Protein AF-X6D6C0-F1 (afdb_monomer_lite)

Foldseek 3Di:
DPDDFDDDDDDPPDDPVVVVVVCVVPPDPDPDPDDDDDDDDDDPLDDDPVLADALVLLVVLQVPDADPVCVVVSCVVRSHDPVRSQVSYDPVFKDWDDLCVVVVVLVVQQVVQPWDWDWDGDPPDIDIDTGGFHDWDDDPQWIWGDDPVDIDTDRSVVDPTDMDGDGHHNVGD

Radius of gyration: 20.85 Å; chains: 1; bounding box: 43×46×50 Å

pLDDT: mean 92.63, std 9.86, range [51.28, 98.38]

Secondary structure (DSSP, 8-state):
-----------TTS-HHHHHHHHHHH--S---S----PPPPP------GGGPPPHHHHHHHHHT-SSTTHHHHHHHHTT--HHHHHHHS-TTTEEEE-TTHHHHHHHHHHHTT--EEEEEE-SS-EEEEEE----EEEETTEEEEE-SS-EEEEEGGG---EEEE---BTTB-

Sequence (173 aa):
AGEAMHKVHLRPASNLHAYQDLTAELVSYDQEPIISVEAGRARDNAVSPDQAATADDLREHWSRLSDVHQFYHMLKTLKLSRCQAMRMADEDYAWLLDNDAVGALFQQAAEDEMPIMCFVGNRGCIQIHSGPIKSVKQIGPRINVLDETFHLHLRTHHIREVWAVRKPTRDGH

Structure (mmCIF, N/CA/C/O backbone):
data_AF-X6D6C0-F1
#
_entry.id   AF-X6D6C0-F1
#
loop_
_atom_site.group_PDB
_atom_site.id
_atom_site.type_symbol
_atom_site.label_atom_id
_atom_site.label_alt_id
_atom_site.label_comp_id
_atom_site.label_asym_id
_atom_site.label_entity_id
_atom_site.label_seq_id
_atom_site.pdbx_PDB_ins_code
_atom_site.Cartn_x
_atom_site.Cartn_y
_atom_site.Cartn_z
_atom_site.occupancy
_atom_site.B_iso_or_equiv
_atom_site.auth_seq_id
_atom_site.auth_comp_id
_atom_site.auth_asym_id
_atom_site.auth_atom_id
_atom_site.pdbx_PDB_model_num
ATOM 1 N N . ALA A 1 1 ? 0.392 20.473 6.644 1.00 87.25 1 ALA A N 1
ATOM 2 C CA . ALA A 1 1 ? -0.730 20.323 5.694 1.00 87.25 1 ALA A CA 1
ATOM 3 C C . ALA A 1 1 ? -2.018 19.730 6.289 1.00 87.25 1 ALA A C 1
ATOM 5 O O . ALA A 1 1 ? -3.030 19.788 5.612 1.00 87.25 1 ALA A O 1
ATOM 6 N N . GLY A 1 2 ? -2.040 19.146 7.498 1.00 90.19 2 GLY A N 1
ATOM 7 C CA . GLY A 1 2 ? -3.302 18.724 8.141 1.00 90.19 2 GLY A CA 1
ATOM 8 C C . GLY A 1 2 ? -3.975 17.448 7.605 1.00 90.19 2 GLY A C 1
ATOM 9 O O . GLY A 1 2 ? -4.940 16.988 8.204 1.00 90.19 2 GLY A O 1
ATOM 10 N N . GLU A 1 3 ? -3.486 16.829 6.522 1.00 92.69 3 GLU A N 1
ATOM 11 C CA . GLU A 1 3 ? -4.065 15.556 6.049 1.00 92.69 3 GLU A CA 1
ATOM 12 C C . GLU A 1 3 ? -3.742 14.413 7.023 1.00 92.69 3 GLU A C 1
ATOM 14 O O . GLU A 1 3 ? -2.633 14.351 7.569 1.00 92.69 3 GLU A O 1
ATOM 19 N N . ALA A 1 4 ? -4.697 13.495 7.185 1.00 94.44 4 ALA A N 1
ATOM 20 C CA . ALA A 1 4 ? -4.592 12.354 8.086 1.00 94.44 4 ALA A CA 1
ATOM 21 C C . ALA A 1 4 ? -3.383 11.457 7.767 1.00 94.44 4 ALA A C 1
ATOM 23 O O . ALA A 1 4 ? -3.134 11.116 6.611 1.00 94.44 4 ALA A O 1
ATOM 24 N N . MET A 1 5 ? -2.675 11.042 8.820 1.00 95.00 5 MET A N 1
ATOM 25 C CA . MET A 1 5 ? -1.480 10.194 8.731 1.00 95.00 5 MET A CA 1
ATOM 26 C C . MET A 1 5 ? -1.781 8.754 9.137 1.00 95.00 5 MET A C 1
ATOM 28 O O . MET A 1 5 ? -1.562 7.830 8.361 1.00 95.00 5 MET A O 1
ATOM 32 N N . HIS A 1 6 ? -2.316 8.570 10.338 1.00 97.94 6 HIS A N 1
ATOM 33 C CA . HIS A 1 6 ? -2.700 7.275 10.878 1.00 97.94 6 HIS A CA 1
ATOM 34 C C . HIS A 1 6 ? -3.811 7.477 11.910 1.00 97.94 6 HIS A C 1
ATOM 36 O O . HIS A 1 6 ? -3.903 8.546 12.517 1.00 97.94 6 HIS A O 1
ATOM 42 N N . LYS A 1 7 ? -4.675 6.476 12.076 1.00 97.69 7 LYS A N 1
ATOM 43 C CA . LYS A 1 7 ? -5.763 6.489 13.055 1.00 97.69 7 LYS A CA 1
ATOM 44 C C . LYS A 1 7 ? -5.836 5.125 13.722 1.00 97.69 7 LYS A C 1
ATOM 46 O O . LYS A 1 7 ? -5.870 4.110 13.031 1.00 97.69 7 LYS A O 1
ATOM 51 N N . VAL A 1 8 ? -5.913 5.129 15.047 1.00 97.31 8 VAL A N 1
ATOM 52 C CA . VAL A 1 8 ? -6.163 3.937 15.855 1.00 97.31 8 VAL A CA 1
ATOM 53 C C . VAL A 1 8 ? -7.562 4.067 16.442 1.00 97.31 8 VAL A C 1
ATOM 55 O O . VAL A 1 8 ? -7.906 5.102 17.008 1.00 97.31 8 VAL A O 1
ATOM 58 N N . HIS A 1 9 ? -8.375 3.029 16.276 1.00 97.00 9 HIS A N 1
ATOM 59 C CA . HIS A 1 9 ? -9.739 2.972 16.791 1.00 97.00 9 HIS A CA 1
ATOM 60 C C . HIS A 1 9 ? -9.851 1.824 17.790 1.00 97.00 9 HIS A C 1
ATOM 62 O O . HIS A 1 9 ? -9.390 0.716 17.506 1.00 97.00 9 HIS A O 1
ATOM 68 N N . LEU A 1 10 ? -10.489 2.076 18.935 1.00 97.44 10 LEU A N 1
ATOM 69 C CA . LEU A 1 10 ? -10.837 1.009 19.869 1.00 97.44 10 LEU A CA 1
ATOM 70 C C . LEU A 1 10 ? -11.844 0.047 19.224 1.00 97.44 10 LEU A C 1
ATOM 72 O O . LEU A 1 10 ? -12.692 0.442 18.421 1.00 97.44 10 LEU A O 1
ATOM 76 N N . ARG A 1 11 ? -11.748 -1.226 19.601 1.00 95.56 11 ARG A N 1
ATOM 77 C CA . ARG A 1 11 ? -12.673 -2.307 19.243 1.00 95.56 11 ARG A CA 1
ATOM 78 C C . ARG A 1 11 ? -13.291 -2.889 20.522 1.00 95.56 11 ARG A C 1
ATOM 80 O O . ARG A 1 11 ? -12.783 -2.609 21.605 1.00 95.56 11 ARG A O 1
ATOM 87 N N . PRO A 1 12 ? -14.334 -3.735 20.435 1.00 95.88 12 PRO A N 1
ATOM 88 C CA . PRO A 1 12 ? -14.951 -4.335 21.623 1.00 95.88 12 PRO A CA 1
ATOM 89 C C . PRO A 1 12 ? -13.975 -5.063 22.563 1.00 95.88 12 PRO A C 1
ATOM 91 O O . PRO A 1 12 ? -14.183 -5.064 23.768 1.00 95.88 12 PRO A O 1
ATOM 94 N N . ALA A 1 13 ? -12.894 -5.643 22.027 1.00 96.00 13 ALA A N 1
ATOM 95 C CA . ALA A 1 13 ? -11.858 -6.326 22.809 1.00 96.00 13 ALA A CA 1
ATOM 96 C C . ALA A 1 13 ? -10.750 -5.396 23.354 1.00 96.00 13 ALA A C 1
ATOM 98 O O . ALA A 1 13 ? -9.802 -5.868 23.979 1.00 96.00 13 ALA A O 1
ATOM 99 N N . SER A 1 14 ? -10.808 -4.089 23.088 1.00 97.69 14 SER A N 1
ATOM 100 C CA . SER A 1 14 ? -9.811 -3.135 23.581 1.00 97.69 14 SER A CA 1
ATOM 101 C C . SER A 1 14 ? -9.965 -2.871 25.082 1.00 97.69 14 SER A C 1
ATOM 103 O O . SER A 1 14 ? -11.069 -2.887 25.620 1.00 97.69 14 SER A O 1
ATOM 105 N N . ASN A 1 15 ? -8.859 -2.552 25.758 1.00 98.25 15 ASN A N 1
ATOM 106 C CA . ASN A 1 15 ? -8.885 -2.124 27.156 1.00 98.25 15 ASN A CA 1
ATOM 107 C C . ASN A 1 15 ? -9.236 -0.628 27.249 1.00 98.25 15 ASN A C 1
ATOM 109 O O . ASN A 1 15 ? -8.399 0.232 26.975 1.00 98.25 15 ASN A O 1
ATOM 113 N N . LEU A 1 16 ? -10.478 -0.328 27.635 1.00 98.00 16 LEU A N 1
ATOM 114 C CA . LEU A 1 16 ? -10.964 1.048 27.761 1.00 98.00 16 LEU A CA 1
ATOM 115 C C . LEU A 1 16 ? -10.258 1.827 28.880 1.00 98.00 16 LEU A C 1
ATOM 117 O O . LEU A 1 16 ? -9.979 3.008 28.699 1.00 98.00 16 LEU A O 1
ATOM 121 N N . HIS A 1 17 ? -9.947 1.178 30.002 1.00 98.19 17 HIS A N 1
ATOM 122 C CA . HIS A 1 17 ? -9.306 1.840 31.137 1.00 98.19 17 HIS A CA 1
ATOM 123 C C . HIS A 1 17 ? -7.894 2.315 30.774 1.00 98.19 17 HIS A C 1
ATOM 125 O O . HIS A 1 17 ? -7.585 3.490 30.931 1.00 98.19 17 HIS A O 1
ATOM 131 N N . ALA A 1 18 ? -7.098 1.454 30.131 1.00 98.19 18 ALA A N 1
ATOM 132 C CA . ALA A 1 18 ? -5.764 1.828 29.657 1.00 98.19 18 ALA A CA 1
ATOM 133 C C . ALA A 1 18 ? -5.793 2.984 28.639 1.00 98.19 18 ALA A C 1
ATOM 135 O O . ALA A 1 18 ? -4.899 3.825 28.622 1.00 98.19 18 ALA A O 1
ATOM 136 N N . TYR A 1 19 ? -6.823 3.051 27.787 1.00 98.00 19 TYR A N 1
ATOM 137 C CA . TYR A 1 19 ? -7.003 4.181 26.871 1.00 98.00 19 TYR A CA 1
ATOM 138 C C . TYR A 1 19 ? -7.332 5.488 27.609 1.00 98.00 19 TYR A C 1
ATOM 140 O O . TYR A 1 19 ? -6.836 6.551 27.228 1.00 98.00 19 TYR A O 1
ATOM 148 N N . GLN A 1 20 ? -8.162 5.423 28.652 1.00 98.25 20 GLN A N 1
ATOM 149 C CA . GLN A 1 20 ? -8.486 6.581 29.485 1.00 98.25 20 GLN A CA 1
ATOM 150 C C . GLN A 1 20 ? -7.243 7.098 30.215 1.00 98.25 20 GLN A C 1
ATOM 152 O O . GLN A 1 20 ? -6.992 8.301 30.170 1.00 98.25 20 GLN A O 1
ATOM 157 N N . ASP A 1 21 ? -6.436 6.200 30.785 1.00 98.38 21 ASP A N 1
ATOM 158 C CA . ASP A 1 21 ? -5.179 6.551 31.453 1.00 98.38 21 ASP A CA 1
ATOM 159 C C . ASP A 1 21 ? -4.196 7.212 30.476 1.00 98.38 21 ASP A C 1
ATOM 161 O O . ASP A 1 21 ? -3.693 8.302 30.744 1.00 98.38 21 ASP A O 1
ATOM 165 N N . LEU A 1 22 ? -4.010 6.620 29.288 1.00 98.00 22 LEU A N 1
ATOM 166 C CA . LEU A 1 22 ? -3.170 7.183 28.225 1.00 98.00 22 LEU A CA 1
ATOM 167 C C . LEU A 1 22 ? -3.632 8.587 27.809 1.00 98.00 22 LEU A C 1
ATOM 169 O O . LEU A 1 22 ? -2.817 9.476 27.569 1.00 98.00 22 LEU A O 1
ATOM 173 N N . THR A 1 23 ? -4.946 8.787 27.701 1.00 97.38 23 THR A N 1
ATOM 174 C CA . THR A 1 23 ? -5.518 10.085 27.325 1.00 97.38 23 THR A CA 1
ATOM 175 C C . THR A 1 23 ? -5.277 11.124 28.416 1.00 97.38 23 THR A C 1
ATOM 177 O O . THR A 1 23 ? -4.903 12.249 28.101 1.00 97.38 23 THR A O 1
ATOM 180 N N . ALA A 1 24 ? -5.459 10.755 29.687 1.00 97.31 24 ALA A N 1
ATOM 181 C CA . ALA A 1 24 ? -5.208 11.639 30.821 1.00 97.31 24 ALA A CA 1
ATOM 182 C C . ALA A 1 24 ? -3.724 12.025 30.947 1.00 97.31 24 ALA A C 1
ATOM 184 O O . ALA A 1 24 ? -3.424 13.149 31.337 1.00 97.31 24 ALA A O 1
ATOM 185 N N . GLU A 1 25 ? -2.807 11.123 30.589 1.00 98.00 25 GLU A N 1
ATOM 186 C CA . GLU A 1 25 ? -1.363 11.381 30.595 1.00 98.00 25 GLU A CA 1
ATOM 187 C C . GLU A 1 25 ? -0.917 12.297 29.442 1.00 98.00 25 GLU A C 1
ATOM 189 O O . GLU A 1 25 ? -0.089 13.184 29.641 1.00 98.00 25 GLU A O 1
ATOM 194 N N . LEU A 1 26 ? -1.455 12.093 28.235 1.00 97.81 26 LEU A N 1
ATOM 195 C CA . LEU A 1 26 ? -0.979 12.761 27.015 1.00 97.81 26 LEU A CA 1
ATOM 196 C C . LEU A 1 26 ? -1.778 14.008 26.613 1.00 97.81 26 LEU A C 1
ATOM 198 O O . LEU A 1 26 ? -1.456 14.638 25.601 1.00 97.81 26 LEU A O 1
ATOM 202 N N . VAL A 1 27 ? -2.830 14.364 27.353 1.00 96.81 27 VAL A N 1
ATOM 203 C CA . VAL A 1 27 ? -3.635 15.552 27.049 1.00 96.81 27 VAL A CA 1
ATOM 204 C C . VAL A 1 27 ? -2.788 16.827 27.148 1.00 96.81 27 VAL A C 1
ATOM 206 O O . VAL A 1 27 ? -2.089 17.074 28.128 1.00 96.81 27 VAL A O 1
ATOM 209 N N . SER A 1 28 ? -2.851 17.658 26.109 1.00 95.69 28 SER A N 1
ATOM 210 C CA . SER A 1 28 ? -2.201 18.971 26.086 1.00 95.69 28 SER A CA 1
ATOM 211 C C . SER A 1 28 ? -2.984 19.985 26.925 1.00 95.69 28 SER A C 1
ATOM 213 O O . SER A 1 28 ? -4.212 19.978 26.910 1.00 95.69 28 SER A O 1
ATOM 215 N N . TYR A 1 29 ? -2.300 20.914 27.598 1.00 95.12 29 TYR A N 1
ATOM 216 C CA . TYR A 1 29 ? -2.966 22.065 28.229 1.00 95.12 29 TYR A CA 1
ATOM 217 C C . TYR A 1 29 ? -3.625 22.994 27.202 1.00 95.12 29 TYR A C 1
ATOM 219 O O . TYR A 1 29 ? -4.658 23.596 27.484 1.00 95.12 29 TYR A O 1
ATOM 227 N N . ASP A 1 30 ? -3.028 23.099 26.015 1.00 94.44 30 ASP A N 1
ATOM 228 C CA . ASP A 1 30 ? -3.625 23.775 24.869 1.00 94.44 30 ASP A CA 1
ATOM 229 C C . ASP A 1 30 ? -4.631 22.829 24.199 1.00 94.44 30 ASP A C 1
ATOM 231 O O . ASP A 1 30 ? -4.251 21.761 23.706 1.00 94.44 30 ASP A O 1
ATOM 235 N N . GLN A 1 31 ? -5.906 23.217 24.244 1.00 95.25 31 GLN A N 1
ATOM 236 C CA . GLN A 1 31 ? -7.058 22.498 23.695 1.00 95.25 31 GLN A CA 1
ATOM 237 C C . GLN A 1 31 ? -7.763 23.318 22.597 1.00 95.25 31 GLN A C 1
ATOM 239 O O . GLN A 1 31 ? -8.956 23.125 22.351 1.00 95.25 31 GLN A O 1
ATOM 244 N N . GLU A 1 32 ? -7.056 24.253 21.950 1.00 95.69 32 GLU A N 1
ATOM 245 C CA . GLU A 1 32 ? -7.605 25.031 20.839 1.00 95.69 32 GLU A CA 1
ATOM 246 C C . GLU A 1 32 ? -8.129 24.103 19.720 1.00 95.69 32 GLU A C 1
ATOM 248 O O . GLU A 1 32 ? -7.430 23.191 19.267 1.00 95.69 32 GLU A O 1
ATOM 253 N N . PRO A 1 33 ? -9.360 24.321 19.219 1.00 93.19 33 PRO A N 1
ATOM 254 C CA . PRO A 1 33 ? -9.958 23.465 18.195 1.00 93.19 33 PRO A CA 1
ATOM 255 C C . PRO A 1 33 ? -9.381 23.719 16.793 1.00 93.19 33 PRO A C 1
ATOM 257 O O . PRO A 1 33 ? -9.767 23.051 15.830 1.00 93.19 33 PRO A O 1
ATOM 260 N N . ILE A 1 34 ? -8.488 24.704 16.657 1.00 93.19 34 ILE A N 1
ATOM 261 C CA . ILE A 1 34 ? -7.889 25.128 15.395 1.00 93.19 34 ILE A CA 1
ATOM 262 C C . ILE A 1 34 ? -6.411 24.761 15.403 1.00 93.19 34 ILE A C 1
ATOM 264 O O . ILE A 1 34 ? -5.655 25.160 16.282 1.00 93.19 34 ILE A O 1
ATOM 268 N N . ILE A 1 35 ? -5.984 24.063 14.354 1.00 90.50 35 ILE A N 1
ATOM 269 C CA . ILE A 1 35 ? -4.571 23.787 14.111 1.00 90.50 35 ILE A CA 1
ATOM 270 C C . ILE A 1 35 ? -4.025 24.727 13.037 1.00 90.50 35 ILE A C 1
ATOM 272 O O . ILE A 1 35 ? -4.616 24.884 11.966 1.00 90.50 35 ILE A O 1
ATOM 276 N N . SER A 1 36 ? -2.863 25.322 13.301 1.00 91.69 36 SER A N 1
ATOM 277 C CA . SER A 1 36 ? -2.101 26.015 12.263 1.00 91.69 36 SER A CA 1
ATOM 278 C C . SER A 1 36 ? -1.415 24.983 11.371 1.00 91.69 36 SER A C 1
ATOM 280 O O . SER A 1 36 ? -0.758 24.058 11.856 1.00 91.69 36 SER A O 1
ATOM 282 N N . VAL A 1 37 ? -1.585 25.106 10.056 1.00 91.56 37 VAL A N 1
ATOM 283 C CA . VAL A 1 37 ? -0.980 24.189 9.089 1.00 91.56 37 VAL A CA 1
ATOM 284 C C . VAL A 1 37 ? -0.247 24.956 8.008 1.00 91.56 37 VAL A C 1
ATOM 286 O O . VAL A 1 37 ? -0.793 25.847 7.367 1.00 91.56 37 VAL A O 1
ATOM 289 N N . GLU A 1 38 ? 0.982 24.535 7.738 1.00 89.38 38 GLU A N 1
ATOM 290 C CA . GLU A 1 38 ? 1.706 24.988 6.557 1.00 89.38 38 GLU A CA 1
ATOM 291 C C . GLU A 1 38 ? 1.332 24.139 5.341 1.00 89.38 38 GLU A C 1
ATOM 293 O O . GLU A 1 38 ? 1.089 22.920 5.446 1.00 89.38 38 GLU A O 1
ATOM 298 N N . ALA A 1 39 ? 1.301 24.788 4.176 1.00 83.81 39 ALA A N 1
ATOM 299 C CA . ALA A 1 39 ? 1.163 24.106 2.901 1.00 83.81 39 ALA A CA 1
ATOM 300 C C . ALA A 1 39 ? 2.297 23.084 2.748 1.00 83.81 39 ALA A C 1
ATOM 302 O O . ALA A 1 39 ? 3.465 23.370 3.015 1.00 83.81 39 ALA A O 1
ATOM 303 N N . GLY A 1 40 ? 1.948 21.863 2.341 1.00 74.62 40 GLY A N 1
ATOM 304 C CA . GLY A 1 40 ? 2.961 20.859 2.040 1.00 74.62 40 GLY A CA 1
ATOM 305 C C . GLY A 1 40 ? 3.825 21.341 0.878 1.00 74.62 40 GLY A C 1
ATOM 306 O O . GLY A 1 40 ? 3.294 21.851 -0.108 1.00 74.62 40 GLY A O 1
ATOM 307 N N . ARG A 1 41 ? 5.148 21.168 0.971 1.00 70.19 41 ARG A N 1
ATOM 308 C CA . ARG A 1 41 ? 6.025 21.400 -0.183 1.00 70.19 41 ARG A CA 1
ATOM 309 C C . ARG A 1 41 ? 5.579 20.495 -1.330 1.00 70.19 41 ARG A C 1
ATOM 311 O O . ARG A 1 41 ? 5.386 19.292 -1.127 1.00 70.19 41 ARG A O 1
ATOM 318 N N . ALA A 1 42 ? 5.429 21.070 -2.523 1.00 63.56 42 ALA A N 1
ATOM 319 C CA . ALA A 1 42 ? 5.260 20.284 -3.736 1.00 63.56 42 ALA A CA 1
ATOM 320 C C . ALA A 1 42 ? 6.441 19.309 -3.851 1.00 63.56 42 ALA A C 1
ATOM 322 O O . ALA A 1 42 ? 7.583 19.673 -3.563 1.00 63.56 42 ALA A O 1
ATOM 323 N N . ARG A 1 43 ? 6.167 18.053 -4.220 1.00 62.09 43 ARG A N 1
ATOM 324 C CA . ARG A 1 43 ? 7.247 17.113 -4.525 1.00 62.09 43 ARG A CA 1
ATOM 325 C C . ARG A 1 43 ? 7.923 17.610 -5.792 1.00 62.09 43 ARG A C 1
ATOM 327 O O . ARG A 1 43 ? 7.315 17.580 -6.859 1.00 62.09 43 ARG A O 1
ATOM 334 N N . ASP A 1 44 ? 9.144 18.099 -5.635 1.00 52.44 44 ASP A N 1
ATOM 335 C CA . ASP A 1 44 ? 9.963 18.576 -6.736 1.00 52.44 44 ASP A CA 1
ATOM 336 C C . ASP A 1 44 ? 10.408 17.355 -7.551 1.00 52.44 44 ASP A C 1
ATOM 338 O O . ASP A 1 44 ? 11.362 16.659 -7.214 1.00 52.44 44 ASP A O 1
ATOM 342 N N . ASN A 1 45 ? 9.608 17.007 -8.559 1.00 55.25 45 ASN A N 1
ATOM 343 C CA . ASN A 1 45 ? 9.877 15.895 -9.474 1.00 55.25 45 ASN A CA 1
ATOM 344 C C . ASN A 1 45 ? 10.629 16.372 -10.731 1.00 55.25 45 ASN A C 1
ATOM 346 O O . ASN A 1 45 ? 10.785 15.601 -11.678 1.00 55.25 45 ASN A O 1
ATOM 350 N N . ALA A 1 46 ? 11.042 17.643 -10.779 1.00 51.28 46 ALA A N 1
ATOM 351 C CA . ALA A 1 46 ? 11.767 18.203 -11.907 1.00 51.28 46 ALA A CA 1
ATOM 352 C C . ALA A 1 46 ? 13.237 17.762 -11.845 1.00 51.28 46 ALA A C 1
ATOM 354 O O . ALA A 1 46 ? 14.057 18.336 -11.131 1.00 51.28 46 ALA A O 1
ATOM 355 N N . VAL A 1 47 ? 13.571 16.716 -12.597 1.00 56.00 47 VAL A N 1
ATOM 356 C CA . VAL A 1 47 ? 14.966 16.380 -12.895 1.00 56.00 47 VAL A CA 1
ATOM 357 C C . VAL A 1 47 ? 15.446 17.352 -13.968 1.00 56.00 47 VAL A C 1
ATOM 359 O O . VAL A 1 47 ? 14.804 17.482 -15.010 1.00 56.00 47 VAL A O 1
ATOM 362 N N . SER A 1 48 ? 16.556 18.049 -13.715 1.00 53.28 48 SER A N 1
ATOM 363 C CA . SER A 1 48 ? 17.225 18.844 -14.749 1.00 53.28 48 SER A CA 1
ATOM 364 C C . SER A 1 48 ? 17.658 17.919 -15.901 1.00 53.28 48 SER A C 1
ATOM 366 O O . SER A 1 48 ? 18.296 16.902 -15.610 1.00 53.28 48 SER A O 1
ATOM 368 N N . PRO A 1 49 ? 17.354 18.238 -17.175 1.00 55.84 49 PRO A N 1
ATOM 369 C CA . PRO A 1 49 ? 17.691 17.391 -18.326 1.00 55.84 49 PRO A CA 1
ATOM 370 C C . PRO A 1 49 ? 19.174 17.001 -18.398 1.00 55.84 49 PRO A C 1
ATOM 372 O O . PRO A 1 49 ? 19.494 15.876 -18.766 1.00 55.84 49 PRO A O 1
ATOM 375 N N . ASP A 1 50 ? 20.066 17.889 -17.953 1.00 57.81 50 ASP A N 1
ATOM 376 C CA . ASP A 1 50 ? 21.522 17.707 -18.024 1.00 57.81 50 ASP A CA 1
ATOM 377 C C . ASP A 1 50 ? 22.094 16.735 -16.966 1.00 57.81 50 ASP A C 1
ATOM 379 O O . ASP A 1 50 ? 23.304 16.537 -16.890 1.00 57.81 50 ASP A O 1
ATOM 383 N N . GLN A 1 51 ? 21.250 16.133 -16.114 1.00 63.75 51 GLN A N 1
ATOM 384 C CA . GLN A 1 51 ? 21.648 15.159 -15.080 1.00 63.75 51 GLN A CA 1
ATOM 385 C C . GLN A 1 51 ? 20.741 13.918 -15.043 1.00 63.75 51 GLN A C 1
ATOM 387 O O . GLN A 1 51 ? 20.619 13.270 -14.000 1.00 63.75 51 GLN A O 1
ATOM 392 N N . ALA A 1 52 ? 20.061 13.608 -16.147 1.00 77.00 52 ALA A N 1
ATOM 393 C CA . ALA A 1 52 ? 19.193 12.441 -16.219 1.00 77.00 52 ALA A CA 1
ATOM 394 C C . ALA A 1 52 ? 20.022 11.146 -16.254 1.00 77.00 52 ALA A C 1
ATOM 396 O O . ALA A 1 52 ? 20.878 10.977 -17.120 1.00 77.00 52 ALA A O 1
ATOM 397 N N . ALA A 1 53 ? 19.752 10.230 -15.321 1.00 88.12 53 ALA A N 1
ATOM 398 C CA . ALA A 1 53 ? 20.289 8.874 -15.379 1.00 88.12 53 ALA A CA 1
ATOM 399 C C . ALA A 1 53 ? 19.833 8.166 -16.665 1.00 88.12 53 ALA A C 1
ATOM 401 O O . ALA A 1 53 ? 18.696 8.346 -17.111 1.00 88.12 53 ALA A O 1
ATOM 402 N N . THR A 1 54 ? 20.705 7.345 -17.244 1.00 92.94 54 THR A N 1
ATOM 403 C CA . THR A 1 54 ? 20.384 6.527 -18.417 1.00 92.94 54 THR A CA 1
ATOM 404 C C . THR A 1 54 ? 19.685 5.223 -18.019 1.00 92.94 54 THR A C 1
ATOM 406 O O . THR A 1 54 ? 19.649 4.840 -16.846 1.00 92.94 54 THR A O 1
ATOM 409 N N . ALA A 1 55 ? 19.111 4.521 -19.000 1.00 93.12 55 ALA A N 1
ATOM 410 C CA . ALA A 1 55 ? 18.577 3.176 -18.778 1.00 93.12 55 ALA A CA 1
ATOM 411 C C . ALA A 1 55 ? 19.681 2.185 -18.359 1.00 93.12 55 ALA A C 1
ATOM 413 O O . ALA A 1 55 ? 19.438 1.329 -17.511 1.00 93.12 55 ALA A O 1
ATOM 414 N N . ASP A 1 56 ? 20.902 2.348 -18.878 1.00 94.50 56 ASP A N 1
ATOM 415 C CA . ASP A 1 56 ? 22.048 1.513 -18.507 1.00 94.50 56 ASP A CA 1
ATOM 416 C C . ASP A 1 56 ? 22.495 1.770 -17.062 1.00 94.50 56 ASP A C 1
ATOM 418 O O . ASP A 1 56 ? 22.687 0.811 -16.312 1.00 94.50 56 ASP A O 1
ATOM 422 N N . ASP A 1 57 ? 22.544 3.038 -16.625 1.00 94.75 57 ASP A N 1
ATOM 423 C CA . ASP A 1 57 ? 22.816 3.383 -15.220 1.00 94.75 57 ASP A CA 1
ATOM 424 C C . ASP A 1 57 ? 21.783 2.734 -14.290 1.00 94.75 57 ASP A C 1
ATOM 426 O O . ASP A 1 57 ? 22.124 2.175 -13.243 1.00 94.75 57 ASP A O 1
ATOM 430 N N . LEU A 1 58 ? 20.502 2.802 -14.674 1.00 95.75 58 LEU A N 1
ATOM 431 C CA . LEU A 1 58 ? 19.414 2.191 -13.923 1.00 95.75 58 LEU A CA 1
ATOM 432 C C . LEU A 1 58 ? 19.575 0.673 -13.846 1.00 95.75 58 LEU A C 1
ATOM 434 O O . LEU A 1 58 ? 19.495 0.120 -12.749 1.00 95.75 58 LEU A O 1
ATOM 438 N N . ARG A 1 59 ? 19.821 0.009 -14.980 1.00 95.38 59 ARG A N 1
ATOM 439 C CA . ARG A 1 59 ? 20.008 -1.443 -15.051 1.00 95.38 59 ARG A CA 1
ATOM 440 C C . ARG A 1 59 ? 21.173 -1.893 -14.175 1.00 95.38 59 ARG A C 1
ATOM 442 O O . ARG A 1 59 ? 21.004 -2.821 -13.386 1.00 95.38 59 ARG A O 1
ATOM 449 N N . GLU A 1 60 ? 22.318 -1.216 -14.267 1.00 95.50 60 GLU A N 1
ATOM 450 C CA . GLU A 1 60 ? 23.518 -1.533 -13.485 1.00 95.50 60 GLU A CA 1
ATOM 451 C C . GLU A 1 60 ? 23.257 -1.445 -11.974 1.00 95.50 60 GLU A C 1
ATOM 453 O O . GLU A 1 60 ? 23.681 -2.315 -11.209 1.00 95.50 60 GLU A O 1
ATOM 458 N N . HIS A 1 61 ? 22.552 -0.407 -11.519 1.00 95.75 61 HIS A N 1
ATOM 459 C CA . HIS A 1 61 ? 22.242 -0.267 -10.098 1.00 95.75 61 HIS A CA 1
ATOM 460 C C . HIS A 1 61 ? 21.160 -1.252 -9.640 1.00 95.75 61 HIS A C 1
ATOM 462 O O . HIS A 1 61 ? 21.262 -1.803 -8.542 1.00 95.75 61 HIS A O 1
ATOM 468 N N . TRP A 1 62 ? 20.139 -1.498 -10.466 1.00 96.56 62 TRP A N 1
ATO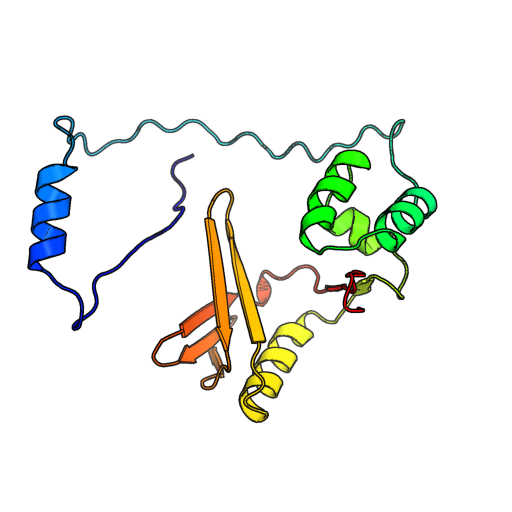M 469 C CA . TRP A 1 62 ? 19.030 -2.392 -10.130 1.00 96.56 62 TRP A CA 1
ATOM 470 C C . TRP A 1 62 ? 19.492 -3.847 -10.038 1.00 96.56 62 TRP A C 1
ATOM 472 O O . TRP A 1 62 ? 19.085 -4.563 -9.122 1.00 96.56 62 TRP A O 1
ATOM 482 N N . SER A 1 63 ? 20.395 -4.283 -10.922 1.00 95.19 63 SER A N 1
ATOM 483 C CA . SER A 1 63 ? 20.936 -5.647 -10.916 1.00 95.19 63 SER A CA 1
ATOM 484 C C . SER A 1 63 ? 21.774 -5.961 -9.673 1.00 95.19 63 SER A C 1
ATOM 486 O O . SER A 1 63 ? 21.962 -7.127 -9.339 1.00 95.19 63 SER A O 1
ATOM 488 N N . ARG A 1 64 ? 22.282 -4.929 -8.986 1.00 95.44 64 ARG A N 1
ATOM 489 C CA . ARG A 1 64 ? 23.100 -5.043 -7.769 1.00 95.44 64 ARG A CA 1
ATOM 490 C C . ARG A 1 64 ? 22.290 -4.981 -6.477 1.00 95.44 64 ARG A C 1
ATOM 492 O O . ARG A 1 64 ? 22.886 -5.065 -5.401 1.00 95.44 64 ARG A O 1
ATOM 499 N N . LEU A 1 65 ? 20.967 -4.813 -6.551 1.00 96.38 65 LEU A N 1
ATOM 500 C CA . LEU A 1 65 ? 20.140 -4.834 -5.350 1.00 96.38 65 LEU A CA 1
ATOM 501 C C . LEU A 1 65 ? 20.266 -6.202 -4.677 1.00 96.38 65 LEU A C 1
ATOM 503 O O . LEU A 1 65 ? 20.182 -7.245 -5.315 1.00 96.38 65 LEU A O 1
ATOM 507 N N . SER A 1 66 ? 20.477 -6.183 -3.369 1.00 95.94 66 SER A N 1
ATOM 508 C CA . SER A 1 66 ? 20.483 -7.380 -2.528 1.00 95.94 66 SER A CA 1
ATOM 509 C C . SER A 1 66 ? 19.364 -7.352 -1.487 1.00 95.94 66 SER A C 1
ATOM 511 O O . SER A 1 66 ? 19.193 -8.310 -0.740 1.00 95.94 66 SER A O 1
ATOM 513 N N . ASP A 1 67 ? 18.643 -6.236 -1.393 1.00 95.38 67 ASP A N 1
ATOM 514 C CA . ASP A 1 67 ? 17.556 -6.001 -0.450 1.00 95.38 67 ASP A CA 1
ATOM 515 C C . ASP A 1 67 ? 16.552 -5.012 -1.068 1.00 95.38 67 ASP A C 1
ATOM 517 O O . ASP A 1 67 ? 16.934 -3.986 -1.641 1.00 95.38 67 ASP A O 1
ATOM 521 N N . VAL A 1 68 ? 15.252 -5.287 -0.937 1.00 93.06 68 VAL A N 1
ATOM 522 C CA . VAL A 1 68 ? 14.181 -4.460 -1.522 1.00 93.06 68 VAL A CA 1
ATOM 523 C C . VAL A 1 68 ? 14.162 -3.010 -1.015 1.00 93.06 68 VAL A C 1
ATOM 525 O O . VAL A 1 68 ? 13.688 -2.121 -1.730 1.00 93.06 68 VAL A O 1
ATOM 528 N N . HIS A 1 69 ? 14.693 -2.741 0.180 1.00 94.19 69 HIS A N 1
ATOM 529 C CA . HIS A 1 69 ? 14.791 -1.410 0.782 1.00 94.19 69 HIS A CA 1
ATOM 530 C C . HIS A 1 69 ? 15.872 -0.546 0.114 1.00 94.19 69 HIS A C 1
ATOM 532 O O . HIS A 1 69 ? 15.762 0.683 0.110 1.00 94.19 69 HIS A O 1
ATOM 538 N N . GLN A 1 70 ? 16.868 -1.158 -0.540 1.00 96.12 70 GLN A N 1
ATOM 539 C CA . GLN A 1 70 ? 17.889 -0.434 -1.311 1.00 96.12 70 GLN A CA 1
ATOM 540 C C . GLN A 1 70 ? 17.294 0.269 -2.538 1.00 96.12 70 GLN A C 1
ATOM 542 O O . GLN A 1 70 ? 17.830 1.281 -2.991 1.00 96.12 70 GLN A O 1
ATOM 547 N N . PHE A 1 71 ? 16.143 -0.199 -3.034 1.00 95.75 71 PHE A N 1
ATOM 548 C CA . PHE A 1 71 ? 15.476 0.373 -4.201 1.00 95.75 71 PHE A CA 1
ATOM 549 C C . PHE A 1 71 ? 15.190 1.874 -4.044 1.00 95.75 71 PHE A C 1
ATOM 551 O O . PHE A 1 71 ? 15.380 2.648 -4.977 1.00 95.75 71 PHE A O 1
ATOM 558 N N . TYR A 1 72 ? 14.774 2.320 -2.854 1.00 92.94 72 TYR A N 1
ATOM 559 C CA . TYR A 1 72 ? 14.528 3.744 -2.607 1.00 92.94 72 TYR A CA 1
ATOM 560 C C . TYR A 1 72 ? 15.812 4.580 -2.693 1.00 92.94 72 TYR A C 1
ATOM 562 O O . TYR A 1 72 ? 15.808 5.672 -3.263 1.00 92.94 72 TYR A O 1
ATOM 570 N N . HIS A 1 73 ? 16.917 4.058 -2.158 1.00 93.62 73 HIS A N 1
ATOM 571 C CA . HIS A 1 73 ? 18.213 4.726 -2.218 1.00 93.62 73 HIS A CA 1
ATOM 572 C C . HIS A 1 73 ? 18.731 4.816 -3.653 1.00 93.62 73 HIS A C 1
ATOM 574 O O . HIS A 1 73 ? 19.169 5.888 -4.056 1.00 93.62 73 HIS A O 1
ATOM 580 N N . MET A 1 74 ? 18.591 3.745 -4.439 1.00 95.44 74 MET A N 1
ATOM 581 C CA . MET A 1 74 ? 18.925 3.743 -5.865 1.00 95.44 74 MET A CA 1
ATOM 582 C C . MET A 1 74 ? 18.181 4.846 -6.628 1.00 95.44 74 MET A C 1
ATOM 584 O O . MET A 1 74 ? 18.810 5.635 -7.330 1.00 95.44 74 MET A O 1
ATOM 588 N N . LEU A 1 75 ? 16.858 4.953 -6.449 1.00 93.75 75 LEU A N 1
ATOM 589 C CA . LEU A 1 75 ? 16.058 6.006 -7.086 1.00 93.75 75 LEU A CA 1
ATOM 590 C C . LEU A 1 75 ? 16.557 7.408 -6.720 1.00 93.75 75 LEU A C 1
ATOM 592 O O . LEU A 1 75 ? 16.642 8.279 -7.581 1.00 93.75 75 LEU A O 1
ATOM 596 N N . LYS A 1 76 ? 16.929 7.623 -5.452 1.00 91.38 76 LYS A N 1
ATOM 597 C CA . LYS A 1 76 ? 17.480 8.901 -4.985 1.00 91.38 76 LYS A CA 1
ATOM 598 C C . LYS A 1 76 ? 18.837 9.207 -5.626 1.00 91.38 76 LYS A C 1
ATOM 600 O O . LYS A 1 76 ? 19.060 10.349 -6.021 1.00 91.38 76 LYS A O 1
ATOM 605 N N . THR A 1 77 ? 19.716 8.211 -5.738 1.00 91.94 77 THR A N 1
ATOM 606 C CA . THR A 1 77 ? 21.035 8.342 -6.377 1.00 91.94 77 THR A CA 1
ATOM 607 C C . THR A 1 77 ? 20.902 8.723 -7.848 1.00 91.94 77 THR A C 1
ATOM 609 O O . THR A 1 77 ? 21.539 9.672 -8.292 1.00 91.94 77 THR A O 1
ATOM 612 N N . LEU A 1 78 ? 20.014 8.042 -8.573 1.00 92.06 78 LEU A N 1
ATOM 613 C CA . LEU A 1 78 ? 19.759 8.284 -9.996 1.00 92.06 78 LEU A CA 1
ATOM 614 C C . LEU A 1 78 ? 18.828 9.479 -10.251 1.00 92.06 78 LEU A C 1
ATOM 616 O O . LEU A 1 78 ? 18.553 9.815 -11.399 1.00 92.06 78 LEU A O 1
ATOM 620 N N . LYS A 1 79 ? 18.325 10.115 -9.185 1.00 91.38 79 LYS A N 1
ATOM 621 C CA . LYS A 1 79 ? 17.336 11.202 -9.234 1.00 91.38 79 LYS A CA 1
ATOM 622 C C . LYS A 1 79 ? 16.085 10.831 -10.040 1.00 91.38 79 LYS A C 1
ATOM 624 O O . LYS A 1 79 ? 15.474 11.688 -10.662 1.00 91.38 79 LYS A O 1
ATOM 629 N N . LEU A 1 80 ? 15.677 9.564 -10.011 1.00 90.69 80 LEU A N 1
ATOM 630 C CA . LEU A 1 80 ? 14.506 9.072 -10.732 1.00 90.69 80 LEU A CA 1
ATOM 631 C C . LEU A 1 80 ? 13.296 8.976 -9.804 1.00 90.69 80 LEU A C 1
ATOM 633 O O . LEU A 1 80 ? 13.378 8.473 -8.681 1.00 90.69 80 LEU A O 1
ATOM 637 N N . SER A 1 81 ? 12.124 9.384 -10.293 1.00 90.88 81 SER A N 1
ATOM 638 C CA . SER A 1 81 ? 10.873 8.960 -9.664 1.00 90.88 81 SER A CA 1
ATOM 639 C C . SER A 1 81 ? 10.644 7.461 -9.880 1.00 90.88 81 SER A C 1
ATOM 641 O O . SER A 1 81 ? 11.161 6.857 -10.821 1.00 90.88 81 SER A O 1
ATOM 643 N N . ARG A 1 82 ? 9.802 6.852 -9.036 1.00 93.19 82 ARG A N 1
ATOM 644 C CA . ARG A 1 82 ? 9.465 5.428 -9.162 1.00 93.19 82 ARG A CA 1
ATOM 645 C C . ARG A 1 82 ? 8.883 5.097 -10.539 1.00 93.19 82 ARG A C 1
ATOM 647 O O . ARG A 1 82 ? 9.364 4.164 -11.160 1.00 93.19 82 ARG A O 1
ATOM 654 N N . CYS A 1 83 ? 7.900 5.861 -11.025 1.00 92.31 83 CYS A N 1
ATOM 655 C CA . CYS A 1 83 ? 7.291 5.616 -12.339 1.00 92.31 83 CYS A CA 1
ATOM 656 C C . CYS A 1 83 ? 8.275 5.826 -13.497 1.00 92.31 83 CYS A C 1
ATOM 658 O O . CYS A 1 83 ? 8.220 5.075 -14.462 1.00 92.31 83 CYS A O 1
ATOM 660 N N . GLN A 1 84 ? 9.181 6.809 -13.414 1.00 92.81 84 GLN A N 1
ATOM 661 C CA . GLN A 1 84 ? 10.234 6.966 -14.428 1.00 92.81 84 GLN A CA 1
ATOM 662 C C . GLN A 1 84 ? 11.134 5.733 -14.474 1.00 92.81 84 GLN A C 1
ATOM 664 O O . GLN A 1 84 ? 11.324 5.179 -15.548 1.00 92.81 84 GLN A O 1
ATOM 669 N N . ALA A 1 85 ? 11.601 5.255 -13.317 1.00 94.62 85 ALA A N 1
ATOM 670 C CA . ALA A 1 85 ? 12.418 4.050 -13.258 1.00 94.62 85 ALA A CA 1
ATOM 671 C C . ALA A 1 85 ? 11.683 2.815 -13.802 1.00 94.62 85 ALA A C 1
ATOM 673 O O . ALA A 1 85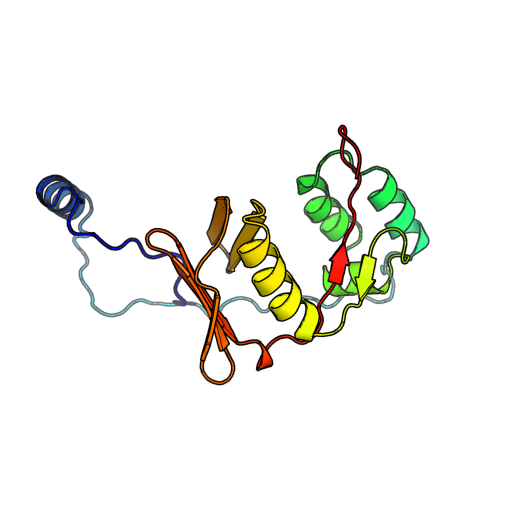 ? 12.280 2.063 -14.555 1.00 94.62 85 ALA A O 1
ATOM 674 N N . MET A 1 86 ? 10.390 2.628 -13.498 1.00 95.44 86 MET A N 1
ATOM 675 C CA . MET A 1 86 ? 9.625 1.502 -14.065 1.00 95.44 86 MET A CA 1
ATOM 676 C C . MET A 1 86 ? 9.535 1.562 -15.594 1.00 95.44 86 MET A C 1
ATOM 678 O O . MET A 1 86 ? 9.680 0.539 -16.243 1.00 95.44 86 MET A O 1
ATOM 682 N N . ARG A 1 87 ? 9.328 2.752 -16.175 1.00 94.56 87 ARG A N 1
ATOM 683 C CA . ARG A 1 87 ? 9.239 2.928 -17.637 1.00 94.56 87 ARG A CA 1
ATOM 684 C C . ARG A 1 87 ? 10.585 2.810 -18.355 1.00 94.56 87 ARG A C 1
ATOM 686 O O . ARG A 1 87 ? 10.595 2.577 -19.556 1.00 94.56 87 ARG A O 1
ATOM 693 N N . MET A 1 88 ? 11.690 3.058 -17.651 1.00 94.69 88 MET A N 1
ATOM 694 C CA . MET A 1 88 ? 13.053 2.956 -18.185 1.00 94.69 88 MET A CA 1
ATOM 695 C C . MET A 1 88 ? 13.651 1.557 -18.029 1.00 94.69 88 MET A C 1
ATOM 697 O O . MET A 1 88 ? 14.600 1.232 -18.734 1.00 94.69 88 MET A O 1
ATOM 701 N N . ALA A 1 89 ? 13.159 0.779 -17.066 1.00 93.81 89 ALA A N 1
ATOM 702 C CA . ALA A 1 89 ? 13.632 -0.569 -16.809 1.00 93.81 89 ALA A CA 1
ATOM 703 C C . ALA A 1 89 ? 13.156 -1.534 -17.898 1.00 93.81 89 ALA A C 1
ATOM 705 O O . ALA A 1 89 ? 12.088 -1.361 -18.481 1.00 93.81 89 ALA A O 1
ATOM 706 N N . ASP A 1 90 ? 13.947 -2.570 -18.141 1.00 91.12 90 ASP A N 1
ATOM 707 C CA . ASP A 1 90 ? 13.576 -3.647 -19.054 1.00 91.12 90 ASP A CA 1
ATOM 708 C C . ASP A 1 90 ? 12.528 -4.573 -18.452 1.00 91.12 90 ASP A C 1
ATOM 710 O O . ASP A 1 90 ? 12.365 -4.650 -17.230 1.00 91.12 90 ASP A O 1
ATOM 714 N N . GLU A 1 91 ? 11.894 -5.357 -19.323 1.00 93.06 91 GLU A N 1
ATOM 715 C CA . GLU A 1 91 ? 10.831 -6.298 -18.959 1.00 93.06 91 GLU A CA 1
ATOM 716 C C . GLU A 1 91 ? 11.286 -7.381 -17.964 1.00 93.06 91 GLU A C 1
ATOM 718 O O . GLU A 1 91 ? 10.464 -7.917 -17.225 1.00 93.06 91 GLU A O 1
ATOM 723 N N . ASP A 1 92 ? 12.594 -7.642 -17.850 1.00 90.88 92 ASP A N 1
ATOM 724 C CA . ASP A 1 92 ? 13.153 -8.520 -16.811 1.00 90.88 92 ASP A CA 1
ATOM 725 C C . ASP A 1 92 ? 12.967 -7.966 -15.383 1.00 90.88 92 ASP A C 1
ATOM 727 O O . ASP A 1 92 ? 12.936 -8.731 -14.411 1.00 90.88 92 ASP A O 1
ATOM 731 N N . TYR A 1 93 ? 12.843 -6.641 -15.243 1.00 95.44 93 TYR A N 1
ATOM 732 C CA . TYR A 1 93 ? 12.751 -5.927 -13.967 1.00 95.44 93 TYR A CA 1
ATOM 733 C C . TYR A 1 93 ? 11.388 -5.284 -13.733 1.00 95.44 93 TYR A C 1
ATOM 735 O O . TYR A 1 93 ? 10.912 -5.278 -12.595 1.00 95.44 93 TYR A O 1
ATOM 743 N N . ALA A 1 94 ? 10.759 -4.718 -14.762 1.00 97.38 94 ALA A N 1
ATOM 744 C CA . ALA A 1 94 ? 9.442 -4.114 -14.638 1.00 97.38 94 ALA A CA 1
ATOM 745 C C . ALA A 1 94 ? 8.674 -4.178 -15.956 1.00 97.38 94 ALA A C 1
ATOM 747 O O . ALA A 1 94 ? 9.204 -3.853 -17.012 1.00 97.38 94 ALA A O 1
ATOM 748 N N . TRP A 1 95 ? 7.396 -4.536 -15.881 1.00 97.44 95 TRP A N 1
ATOM 749 C CA . TRP A 1 95 ? 6.505 -4.516 -17.037 1.00 97.44 95 TRP A CA 1
ATOM 750 C C . TRP A 1 95 ? 5.126 -3.994 -16.651 1.00 97.44 95 TRP A C 1
ATOM 752 O O . TRP A 1 95 ? 4.646 -4.180 -15.523 1.00 97.44 95 TRP A O 1
ATOM 762 N N . LEU A 1 96 ? 4.513 -3.279 -17.593 1.00 97.44 96 LEU A N 1
ATOM 763 C CA . LEU A 1 96 ? 3.195 -2.694 -17.415 1.00 97.44 96 LEU A CA 1
ATOM 764 C C . LEU A 1 96 ? 2.138 -3.801 -17.494 1.00 97.44 96 LEU A C 1
ATOM 766 O O . LEU A 1 96 ? 2.203 -4.681 -18.349 1.00 97.44 96 LEU A O 1
ATOM 770 N N . LEU A 1 97 ? 1.162 -3.739 -16.597 1.00 97.88 97 LEU A N 1
ATOM 771 C CA . LEU A 1 97 ? -0.009 -4.603 -16.581 1.00 97.88 97 LEU A CA 1
ATOM 772 C C . LEU A 1 97 ? -1.264 -3.796 -16.907 1.00 97.88 97 LEU A C 1
ATOM 774 O O . LEU A 1 97 ? -1.315 -2.579 -16.695 1.00 97.88 97 LEU A O 1
ATOM 778 N N . ASP A 1 98 ? -2.308 -4.499 -17.339 1.00 97.31 98 ASP A N 1
ATOM 779 C CA . ASP A 1 98 ? -3.643 -3.923 -17.436 1.00 97.31 98 ASP A CA 1
ATOM 780 C C . ASP A 1 98 ? -4.118 -3.418 -16.067 1.00 97.31 98 ASP A C 1
ATOM 782 O O . ASP A 1 98 ? -3.854 -4.022 -15.024 1.00 97.31 98 ASP A O 1
ATOM 786 N N . ASN A 1 99 ? -4.872 -2.315 -16.055 1.00 93.94 99 ASN A N 1
ATOM 787 C CA . ASN A 1 99 ? -5.374 -1.730 -14.805 1.00 93.94 99 ASN A CA 1
ATOM 788 C C . ASN A 1 99 ? -6.296 -2.686 -14.025 1.00 93.94 99 ASN A C 1
ATOM 790 O O . ASN A 1 99 ? -6.393 -2.585 -12.799 1.00 93.94 99 ASN A O 1
ATOM 794 N N . ASP A 1 100 ? -6.922 -3.637 -14.719 1.00 94.31 100 ASP A N 1
ATOM 795 C CA . ASP A 1 100 ? -7.789 -4.656 -14.126 1.00 94.31 100 ASP A CA 1
ATOM 796 C C . ASP A 1 100 ? -7.004 -5.788 -13.435 1.00 94.31 100 ASP A C 1
ATOM 798 O O . ASP A 1 100 ? -7.579 -6.550 -12.653 1.00 94.31 100 ASP A O 1
ATOM 802 N N . ALA A 1 101 ? -5.678 -5.862 -13.625 1.00 97.06 101 ALA A N 1
ATOM 803 C CA . ALA A 1 101 ? -4.829 -6.899 -13.037 1.00 97.06 101 ALA A CA 1
ATOM 804 C C . ALA A 1 101 ? -4.869 -6.909 -11.503 1.00 97.06 101 ALA A C 1
ATOM 806 O O . ALA A 1 101 ? -4.789 -7.971 -10.894 1.00 97.06 101 ALA A O 1
ATOM 807 N N . VAL A 1 102 ? -5.044 -5.746 -10.860 1.00 95.69 102 VAL A N 1
ATOM 808 C CA . VAL A 1 102 ? -5.174 -5.677 -9.394 1.00 95.69 102 VAL A CA 1
ATOM 809 C C . VAL A 1 102 ? -6.441 -6.392 -8.928 1.00 95.69 102 VAL A C 1
ATOM 811 O O . VAL A 1 102 ? -6.409 -7.105 -7.929 1.00 95.69 102 VAL A O 1
ATOM 814 N N . GLY A 1 103 ? -7.551 -6.225 -9.652 1.00 94.94 103 GLY A N 1
ATOM 815 C CA . GLY A 1 103 ? -8.804 -6.897 -9.323 1.00 94.94 103 GLY A CA 1
ATOM 816 C C . GLY A 1 103 ? -8.703 -8.407 -9.497 1.00 94.94 103 GLY A C 1
ATOM 817 O O . GLY A 1 103 ? -9.050 -9.153 -8.582 1.00 94.94 103 GLY A O 1
ATOM 818 N N . ALA A 1 104 ? -8.147 -8.839 -10.632 1.00 96.00 104 ALA A N 1
ATOM 819 C CA . ALA A 1 104 ? -7.902 -10.248 -10.921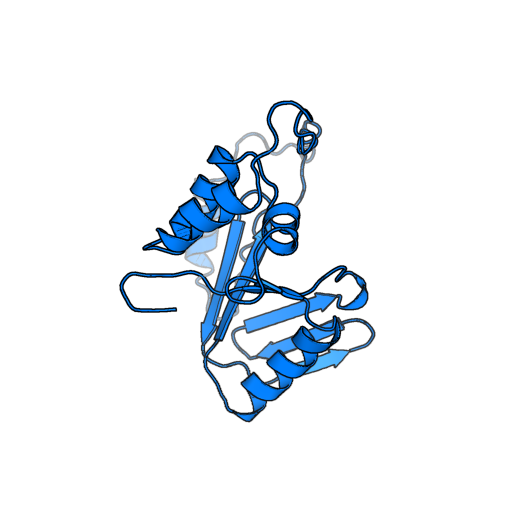 1.00 96.00 104 ALA A CA 1
ATOM 820 C C . ALA A 1 104 ? -6.977 -10.902 -9.880 1.00 96.00 104 ALA A C 1
ATOM 822 O O . ALA A 1 104 ? -7.291 -11.973 -9.370 1.00 96.00 104 ALA A O 1
ATOM 823 N N . LEU A 1 105 ? -5.883 -10.230 -9.497 1.00 97.25 105 LEU A N 1
ATOM 824 C CA . LEU A 1 105 ? -4.951 -10.722 -8.479 1.00 97.25 105 LEU A CA 1
ATOM 825 C C . LEU A 1 105 ? -5.634 -10.916 -7.126 1.00 97.25 105 LEU A C 1
ATOM 827 O O . LEU A 1 105 ? -5.408 -11.928 -6.472 1.00 97.25 105 LEU A O 1
ATOM 831 N N . PHE A 1 106 ? -6.461 -9.962 -6.695 1.00 97.44 106 PHE A N 1
ATOM 832 C CA . PHE A 1 106 ? -7.162 -10.063 -5.414 1.00 97.44 106 PHE A CA 1
ATOM 833 C C . PHE A 1 106 ? -8.164 -11.215 -5.411 1.00 97.44 106 PHE A C 1
ATOM 835 O O . PHE A 1 106 ? -8.242 -11.943 -4.426 1.00 97.44 106 PHE A O 1
ATOM 842 N N . GLN A 1 107 ? -8.900 -11.388 -6.510 1.00 97.25 107 GLN A N 1
ATOM 843 C CA . GLN A 1 107 ? -9.846 -12.488 -6.660 1.00 97.25 107 GLN A CA 1
ATOM 844 C C . GLN A 1 107 ? -9.127 -13.843 -6.604 1.00 97.25 107 GLN A C 1
ATOM 846 O O . GLN A 1 107 ? -9.489 -14.686 -5.790 1.00 97.25 107 GLN A O 1
ATOM 851 N N . GLN A 1 108 ? -8.054 -14.007 -7.383 1.00 98.00 108 GLN A N 1
ATOM 852 C CA . GLN A 1 108 ? -7.281 -15.249 -7.418 1.00 98.00 108 GLN A CA 1
ATOM 853 C C . GLN A 1 108 ? -6.615 -15.554 -6.069 1.00 98.00 108 GLN A C 1
ATOM 855 O O . GLN A 1 108 ? -6.687 -16.675 -5.579 1.00 98.00 108 GLN A O 1
ATOM 860 N N . ALA A 1 109 ? -6.015 -14.551 -5.419 1.00 98.06 109 ALA A N 1
ATOM 861 C CA . ALA A 1 109 ? -5.393 -14.733 -4.109 1.00 98.06 109 ALA A CA 1
ATOM 862 C C . ALA A 1 109 ? -6.404 -15.167 -3.034 1.00 98.06 109 ALA A C 1
ATOM 864 O O . ALA A 1 109 ? -6.045 -15.923 -2.134 1.00 98.06 109 ALA A O 1
ATOM 865 N N . ALA A 1 110 ? -7.654 -14.701 -3.127 1.00 97.81 110 ALA A N 1
ATOM 866 C CA . ALA A 1 110 ? -8.717 -15.128 -2.228 1.00 97.81 110 ALA A CA 1
ATOM 867 C C . ALA A 1 110 ? -9.194 -16.558 -2.513 1.00 97.81 110 ALA A C 1
ATOM 869 O O . ALA A 1 110 ? -9.417 -17.316 -1.573 1.00 97.81 110 ALA A O 1
ATOM 870 N N . GLU A 1 111 ? -9.326 -16.928 -3.789 1.00 98.00 111 GLU A N 1
ATOM 871 C CA . GLU A 1 111 ? -9.710 -18.282 -4.212 1.00 98.00 111 GLU A CA 1
ATOM 872 C C . GLU A 1 111 ? -8.677 -19.334 -3.794 1.00 98.00 111 GLU A C 1
ATOM 874 O O . GLU A 1 111 ? -9.050 -20.396 -3.300 1.00 98.00 111 GLU A O 1
ATOM 879 N N . ASP A 1 112 ? -7.390 -19.008 -3.918 1.00 98.06 112 ASP A N 1
ATOM 880 C CA . ASP A 1 112 ? -6.288 -19.912 -3.575 1.00 98.06 112 ASP A CA 1
ATOM 881 C C . ASP A 1 112 ? -5.924 -19.891 -2.078 1.00 98.06 112 ASP A C 1
ATOM 883 O O . ASP A 1 112 ? -5.007 -20.595 -1.653 1.00 98.06 112 ASP A O 1
ATOM 887 N N . GLU A 1 113 ? -6.580 -19.041 -1.276 1.00 96.75 113 GLU A N 1
ATOM 888 C CA . GLU A 1 113 ? -6.156 -18.675 0.086 1.00 96.75 113 GLU A CA 1
ATOM 889 C C . GLU A 1 113 ? -4.653 -18.323 0.162 1.00 96.75 113 GLU A C 1
ATOM 891 O O . GLU A 1 113 ? -3.974 -18.563 1.166 1.00 96.75 113 GLU A O 1
ATOM 896 N N . MET A 1 114 ? -4.121 -17.738 -0.915 1.00 97.88 114 MET A N 1
ATOM 897 C CA . MET A 1 114 ? -2.707 -17.420 -1.051 1.00 97.88 114 MET A CA 1
ATOM 898 C C . MET A 1 114 ? -2.347 -16.280 -0.089 1.00 97.88 114 MET A C 1
ATOM 900 O O . MET A 1 114 ? -2.929 -15.192 -0.173 1.00 97.88 114 MET A O 1
ATOM 904 N N . PRO A 1 115 ? -1.373 -16.467 0.819 1.00 97.62 115 PRO A N 1
ATOM 905 C CA . PRO A 1 115 ? -0.921 -15.384 1.672 1.00 97.62 115 PRO A CA 1
ATOM 906 C C . PRO A 1 115 ? -0.234 -14.301 0.836 1.00 97.62 115 PRO A C 1
ATOM 908 O O . PRO A 1 115 ? 0.720 -14.564 0.107 1.00 97.62 115 PRO A O 1
ATOM 911 N N . ILE A 1 116 ? -0.700 -13.063 0.986 1.00 98.00 116 ILE A N 1
ATOM 912 C CA . ILE A 1 116 ? -0.123 -11.889 0.330 1.00 98.00 116 ILE A CA 1
ATOM 913 C C . ILE A 1 116 ? 0.410 -10.905 1.363 1.00 98.00 116 ILE A C 1
ATOM 915 O O . ILE A 1 116 ? 0.054 -10.950 2.542 1.00 98.00 116 ILE A O 1
ATOM 919 N N . MET A 1 117 ? 1.221 -9.959 0.897 1.00 98.25 117 MET A N 1
ATOM 920 C CA . MET A 1 117 ? 1.489 -8.733 1.637 1.00 98.25 117 MET A CA 1
ATOM 921 C C . MET A 1 117 ? 0.878 -7.538 0.903 1.00 98.25 117 MET A C 1
ATOM 923 O O . MET A 1 117 ? 1.187 -7.293 -0.262 1.00 98.25 117 MET A O 1
ATOM 927 N N . CYS A 1 118 ? 0.027 -6.769 1.581 1.00 98.00 118 CYS A N 1
ATOM 928 C CA . CYS A 1 118 ? -0.617 -5.581 1.024 1.00 98.00 118 CYS A CA 1
ATOM 929 C C . CYS A 1 118 ? -0.111 -4.325 1.739 1.00 98.00 118 CYS A C 1
ATOM 931 O O . CYS A 1 118 ? -0.372 -4.130 2.926 1.00 98.00 118 CYS A O 1
ATOM 933 N N . PHE A 1 119 ? 0.610 -3.472 1.008 1.00 98.00 119 PHE A N 1
ATOM 934 C CA . PHE A 1 119 ? 1.197 -2.235 1.522 1.00 98.00 119 PHE A CA 1
ATOM 935 C C . PHE A 1 119 ? 0.358 -1.032 1.080 1.00 98.00 119 PHE A C 1
ATOM 937 O O . PHE A 1 119 ? 0.245 -0.752 -0.114 1.00 98.00 119 PHE A O 1
ATOM 944 N N . VAL A 1 120 ? -0.173 -0.272 2.038 1.00 98.12 120 VAL A N 1
ATOM 945 C CA . VAL A 1 120 ? -0.893 0.986 1.786 1.00 98.12 120 VAL A CA 1
ATOM 946 C C . VAL A 1 120 ? -0.232 2.093 2.590 1.00 98.12 120 VAL A C 1
ATOM 948 O O . VAL A 1 120 ? 0.033 1.928 3.778 1.00 98.12 120 VAL A O 1
ATOM 951 N N . GLY A 1 121 ? 0.045 3.236 1.965 1.00 96.25 121 GLY A N 1
ATOM 952 C CA . GLY A 1 121 ? 0.762 4.305 2.649 1.00 96.25 121 GLY A CA 1
ATOM 953 C C . GLY A 1 121 ? 0.446 5.709 2.166 1.00 96.25 121 GLY A C 1
ATOM 954 O O . GLY A 1 121 ? -0.105 5.932 1.090 1.00 96.25 121 GLY A O 1
ATOM 955 N N . ASN A 1 122 ? 0.843 6.663 2.997 1.00 94.81 122 ASN A N 1
ATOM 956 C CA . ASN A 1 122 ? 0.880 8.089 2.710 1.00 94.81 122 ASN A CA 1
ATOM 957 C C . ASN A 1 122 ? 2.284 8.635 3.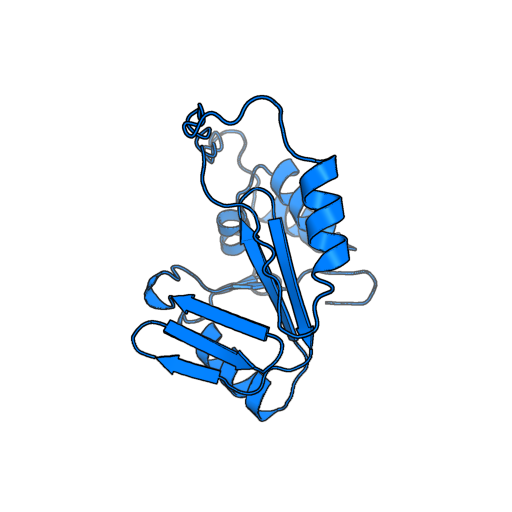033 1.00 94.81 122 ASN A C 1
ATOM 959 O O . ASN A 1 122 ? 3.249 7.886 3.172 1.00 94.81 122 ASN A O 1
ATOM 963 N N . ARG A 1 123 ? 2.425 9.959 3.123 1.00 90.25 123 ARG A N 1
ATOM 964 C CA . ARG A 1 123 ? 3.721 10.628 3.315 1.00 90.25 123 ARG A CA 1
ATOM 965 C C . ARG A 1 123 ? 4.449 10.329 4.632 1.00 90.25 123 ARG A C 1
ATOM 967 O O . ARG A 1 123 ? 5.619 10.677 4.715 1.00 90.25 123 ARG A O 1
ATOM 974 N N . GLY A 1 124 ? 3.826 9.705 5.629 1.00 92.06 124 GLY A N 1
ATOM 975 C CA . GLY A 1 124 ? 4.567 9.286 6.829 1.00 92.06 124 GLY A CA 1
ATOM 976 C C . GLY A 1 124 ? 3.937 8.151 7.616 1.00 92.06 124 GLY A C 1
ATOM 977 O O . GLY A 1 124 ? 4.198 8.020 8.804 1.00 92.06 124 GLY A O 1
ATOM 978 N N . CYS A 1 125 ? 3.119 7.331 6.964 1.00 96.75 125 CYS A N 1
ATOM 979 C CA . CYS A 1 125 ? 2.724 6.037 7.492 1.00 96.75 125 CYS A CA 1
ATOM 980 C C . CYS A 1 125 ? 2.598 5.044 6.336 1.00 96.75 125 CYS A C 1
ATOM 982 O O . CYS A 1 125 ? 2.055 5.381 5.281 1.00 96.75 125 CYS A O 1
ATOM 984 N N . ILE A 1 126 ? 3.106 3.832 6.548 1.00 97.19 126 ILE A N 1
ATOM 985 C CA . ILE A 1 126 ? 2.845 2.658 5.719 1.00 97.19 126 ILE A CA 1
ATOM 986 C C . ILE A 1 126 ? 2.243 1.615 6.653 1.00 97.19 126 ILE A C 1
ATOM 988 O O . ILE A 1 126 ? 2.831 1.300 7.685 1.00 97.19 126 ILE A O 1
ATOM 992 N N . GLN A 1 127 ? 1.078 1.096 6.288 1.00 98.25 127 GLN A N 1
ATOM 993 C CA . GLN A 1 127 ? 0.421 -0.006 6.972 1.00 98.25 127 GLN A CA 1
ATOM 994 C C . GLN A 1 127 ? 0.465 -1.239 6.073 1.00 98.25 127 GLN A C 1
ATOM 996 O O . GLN A 1 127 ? 0.282 -1.140 4.856 1.00 98.25 127 GLN A O 1
ATOM 1001 N N . ILE A 1 128 ? 0.742 -2.387 6.684 1.00 98.38 128 ILE A N 1
ATOM 1002 C CA . ILE A 1 128 ? 1.007 -3.638 5.982 1.00 98.38 128 ILE A CA 1
ATOM 1003 C C . ILE A 1 128 ? 0.053 -4.696 6.525 1.00 98.38 128 ILE A C 1
ATOM 1005 O O . ILE A 1 128 ? -0.001 -4.916 7.734 1.00 98.38 128 ILE A O 1
ATOM 1009 N N . HIS A 1 129 ? -0.693 -5.338 5.631 1.00 98.31 129 HIS A N 1
ATOM 1010 C CA . HIS A 1 129 ? -1.348 -6.618 5.901 1.00 98.31 129 HIS A CA 1
ATOM 1011 C C . HIS A 1 129 ? -0.450 -7.743 5.402 1.00 98.31 129 HIS A C 1
ATOM 1013 O O . HIS A 1 129 ? 0.085 -7.621 4.302 1.00 98.31 129 HIS A O 1
ATOM 1019 N N . SER A 1 130 ? -0.327 -8.818 6.178 1.00 98.25 130 SER A N 1
ATOM 1020 C CA . SER A 1 130 ? 0.379 -10.039 5.789 1.00 98.25 130 SER A CA 1
ATOM 1021 C C . SER A 1 130 ? -0.490 -11.241 6.123 1.00 98.25 130 SER A C 1
ATOM 1023 O O . SER A 1 130 ? -0.843 -11.444 7.285 1.00 98.25 130 SER A O 1
ATOM 1025 N N . GLY A 1 131 ? -0.817 -12.041 5.117 1.00 97.88 131 GLY A N 1
ATOM 1026 C CA . GLY A 1 131 ? -1.663 -13.219 5.266 1.00 97.88 131 GLY A CA 1
ATOM 1027 C C . GLY A 1 131 ? -2.669 -13.355 4.127 1.00 97.88 131 GLY A C 1
ATOM 1028 O O . GLY A 1 131 ? -2.668 -12.542 3.197 1.00 97.88 131 GLY A O 1
ATOM 1029 N N . PRO A 1 132 ? -3.520 -14.391 4.178 1.00 97.94 132 PRO A N 1
ATOM 1030 C CA . PRO A 1 132 ? -4.558 -14.582 3.179 1.00 97.94 132 PRO A CA 1
ATOM 1031 C C . PRO A 1 132 ? -5.598 -13.458 3.248 1.00 97.94 132 PRO A C 1
ATOM 1033 O O . PRO A 1 132 ? -5.721 -12.754 4.257 1.00 97.94 132 PRO A O 1
ATOM 1036 N N . ILE A 1 133 ? -6.349 -13.317 2.162 1.00 98.12 133 ILE A N 1
ATOM 1037 C CA . ILE A 1 133 ? -7.579 -12.525 2.090 1.00 98.12 133 ILE A CA 1
ATOM 1038 C C . ILE A 1 133 ? -8.727 -13.445 1.674 1.00 98.12 133 ILE A C 1
ATOM 1040 O O . ILE A 1 133 ? -8.469 -14.461 1.036 1.00 98.12 133 ILE A O 1
ATOM 1044 N N . LYS A 1 134 ? -9.977 -13.136 2.038 1.00 97.31 134 LYS A N 1
ATOM 1045 C CA . LYS A 1 134 ? -11.115 -14.037 1.751 1.00 97.31 134 LYS A CA 1
ATOM 1046 C C . LYS A 1 134 ? -12.286 -13.342 1.062 1.00 97.31 134 LYS A C 1
ATOM 1048 O O . LYS A 1 134 ? -12.748 -13.760 0.007 1.00 97.31 134 LYS A O 1
ATOM 1053 N N . SER A 1 135 ? -12.793 -12.272 1.655 1.00 97.56 135 SER A N 1
ATOM 1054 C CA . SER A 1 135 ? -14.031 -11.603 1.255 1.00 97.56 135 SER A CA 1
ATOM 1055 C C . SER A 1 135 ? -13.739 -10.455 0.291 1.00 97.56 135 SER A C 1
ATOM 1057 O O . SER A 1 135 ? -13.769 -9.279 0.668 1.00 97.56 135 SER A O 1
ATOM 1059 N N . VAL A 1 136 ? -13.444 -10.796 -0.966 1.00 97.94 136 VAL A N 1
ATOM 1060 C CA . VAL A 1 136 ? -13.213 -9.817 -2.038 1.00 97.94 136 VAL A CA 1
ATOM 1061 C C . VAL A 1 136 ? -14.535 -9.460 -2.716 1.00 97.94 136 VAL A C 1
ATOM 1063 O O . VAL A 1 136 ? -15.273 -10.330 -3.171 1.00 97.94 136 VAL A O 1
ATOM 1066 N N . LYS A 1 137 ? -14.875 -8.166 -2.761 1.00 96.81 137 LYS A N 1
ATOM 1067 C CA . LYS A 1 137 ? -16.129 -7.678 -3.359 1.00 96.81 137 LYS A CA 1
ATOM 1068 C C . LYS A 1 137 ? -15.932 -6.412 -4.175 1.00 96.81 137 LYS A C 1
ATOM 1070 O O . LYS A 1 137 ? -15.399 -5.413 -3.681 1.00 96.81 137 LYS A O 1
ATOM 1075 N N . GLN A 1 138 ? -16.489 -6.412 -5.381 1.00 94.94 138 GLN A N 1
ATOM 1076 C CA . GLN A 1 138 ? -16.661 -5.198 -6.169 1.00 94.94 138 GLN A CA 1
ATOM 1077 C C . GLN A 1 138 ? -17.944 -4.478 -5.731 1.00 94.94 138 GLN A C 1
ATOM 1079 O O . GLN A 1 138 ? -19.040 -5.025 -5.826 1.00 94.94 138 GLN A O 1
ATOM 1084 N N . ILE A 1 139 ? -17.815 -3.241 -5.246 1.00 94.94 139 ILE A N 1
ATOM 1085 C CA . ILE A 1 139 ? -18.949 -2.388 -4.861 1.00 94.94 139 ILE A CA 1
ATOM 1086 C C . ILE A 1 139 ? -18.767 -1.032 -5.541 1.00 94.94 139 ILE A C 1
ATOM 1088 O O . ILE A 1 139 ? -17.924 -0.222 -5.143 1.00 94.94 139 ILE A O 1
ATOM 1092 N N . GLY A 1 140 ? -19.551 -0.789 -6.593 1.00 91.31 140 GLY A N 1
ATOM 1093 C CA . GLY A 1 140 ? -19.391 0.391 -7.442 1.00 91.31 140 GLY A CA 1
ATOM 1094 C C . GLY A 1 140 ? -17.985 0.447 -8.062 1.00 91.31 140 GLY A C 1
ATOM 1095 O O . GLY A 1 140 ? -17.497 -0.574 -8.548 1.00 91.31 140 GLY A O 1
ATOM 1096 N N . PRO A 1 141 ? -17.288 1.600 -8.034 1.00 90.50 141 PRO A N 1
ATOM 1097 C CA . PRO A 1 141 ? -15.971 1.756 -8.650 1.00 90.50 141 PRO A CA 1
ATOM 1098 C C . PRO A 1 141 ? -14.818 1.376 -7.696 1.00 90.50 141 PRO A C 1
ATOM 1100 O O . PRO A 1 141 ? -13.721 1.948 -7.775 1.00 90.50 141 PRO A O 1
ATOM 1103 N N . ARG A 1 142 ? -15.091 0.493 -6.723 1.00 95.00 142 ARG A N 1
ATOM 1104 C CA . ARG A 1 142 ? -14.137 0.039 -5.709 1.00 95.00 142 ARG A CA 1
ATOM 1105 C C . ARG A 1 142 ? -14.089 -1.477 -5.628 1.00 95.00 142 ARG A C 1
ATOM 1107 O O . ARG A 1 142 ? -15.137 -2.114 -5.527 1.00 95.00 142 ARG A O 1
ATOM 1114 N N . ILE A 1 143 ? -12.874 -1.996 -5.520 1.00 96.56 143 ILE A N 1
ATOM 1115 C CA . ILE A 1 143 ? -12.637 -3.337 -4.996 1.00 96.56 143 ILE A CA 1
ATOM 1116 C C . ILE A 1 143 ? -12.412 -3.250 -3.486 1.00 96.56 143 ILE A C 1
ATOM 1118 O O . ILE A 1 143 ? -11.797 -2.297 -2.989 1.00 96.56 143 ILE A O 1
ATOM 1122 N N . ASN A 1 144 ? -12.958 -4.214 -2.752 1.00 98.31 144 ASN A N 1
ATOM 1123 C CA . ASN A 1 144 ? -12.922 -4.238 -1.299 1.00 98.31 144 ASN A CA 1
ATOM 1124 C C . ASN A 1 144 ? -12.477 -5.607 -0.800 1.00 98.31 144 ASN A C 1
ATOM 1126 O O . ASN A 1 144 ? -12.925 -6.612 -1.340 1.00 98.31 144 ASN A O 1
ATOM 1130 N N . VAL A 1 145 ? -11.672 -5.620 0.260 1.00 98.38 145 VAL A N 1
ATOM 1131 C CA . VAL A 1 145 ? -11.484 -6.790 1.128 1.00 98.38 145 VAL A CA 1
ATOM 1132 C C . VAL A 1 145 ? -12.248 -6.502 2.411 1.00 98.38 145 VAL A C 1
ATOM 1134 O O . VAL A 1 145 ? -12.083 -5.419 2.974 1.00 98.38 145 VAL A O 1
ATOM 1137 N N . LEU A 1 146 ? -13.121 -7.414 2.832 1.00 97.81 146 LEU A N 1
ATOM 1138 C CA . LEU A 1 146 ? -14.001 -7.263 3.996 1.00 97.81 146 LEU A CA 1
ATOM 1139 C C . LEU A 1 146 ? -13.857 -8.470 4.932 1.00 97.81 146 LEU A C 1
ATOM 1141 O O . LEU A 1 146 ? -14.840 -9.161 5.215 1.00 97.81 146 LEU A O 1
ATOM 1145 N N . ASP A 1 147 ? -12.624 -8.748 5.346 1.00 97.75 147 ASP A N 1
ATOM 1146 C CA . ASP A 1 147 ? -12.305 -9.833 6.273 1.00 97.75 147 ASP A CA 1
ATOM 1147 C C . ASP A 1 147 ? -12.444 -9.366 7.722 1.00 97.75 147 ASP A C 1
ATOM 1149 O O . ASP A 1 147 ? -12.375 -8.180 8.010 1.00 97.75 147 ASP A O 1
ATOM 1153 N N . GLU A 1 148 ? -12.576 -10.288 8.672 1.00 94.56 148 GLU A N 1
ATOM 1154 C CA . GLU A 1 148 ? -12.788 -9.952 10.089 1.00 94.56 148 GLU A CA 1
ATOM 1155 C C . GLU A 1 148 ? -11.716 -9.005 10.674 1.00 94.56 148 GLU A C 1
ATOM 1157 O O . GLU A 1 148 ? -12.001 -8.108 11.478 1.00 94.56 148 GLU A O 1
ATOM 1162 N N . THR A 1 149 ? -10.462 -9.184 10.258 1.00 93.19 149 THR A N 1
ATOM 1163 C CA . THR A 1 149 ? -9.312 -8.445 10.796 1.00 93.19 149 THR A CA 1
ATOM 1164 C C . THR A 1 149 ? -8.685 -7.475 9.796 1.00 93.19 149 THR A C 1
ATOM 1166 O O . THR A 1 149 ? -7.951 -6.581 10.223 1.00 93.19 149 THR A O 1
ATOM 1169 N N . PHE A 1 150 ? -9.023 -7.568 8.504 1.00 97.62 150 PHE A N 1
ATOM 1170 C CA . PHE A 1 150 ? -8.447 -6.741 7.444 1.00 97.62 150 PHE A CA 1
ATOM 1171 C C . PHE A 1 150 ? -9.512 -6.199 6.487 1.00 97.62 150 PHE A C 1
ATOM 1173 O O . PHE A 1 150 ? -10.191 -6.940 5.780 1.00 97.62 150 PHE A O 1
ATOM 1180 N N . HIS A 1 151 ? -9.638 -4.870 6.464 1.00 97.94 151 HIS A N 1
ATOM 1181 C CA . HIS A 1 151 ? -10.512 -4.159 5.537 1.00 97.94 151 HIS A CA 1
ATOM 1182 C C . HIS A 1 151 ? -9.668 -3.322 4.574 1.00 97.94 151 HIS A C 1
ATOM 1184 O O . HIS A 1 151 ? -8.876 -2.481 5.010 1.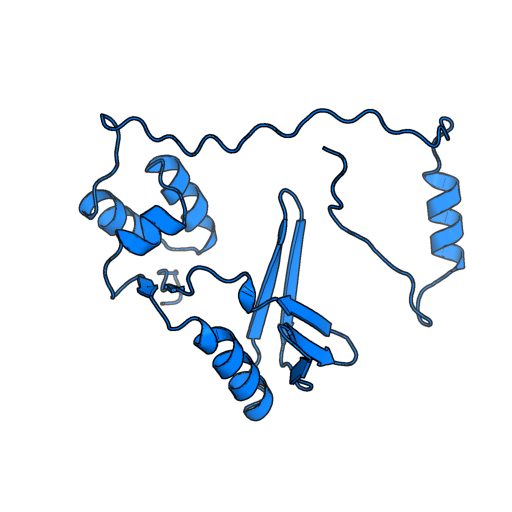00 97.94 151 HIS A O 1
ATOM 1190 N N . LEU A 1 152 ? -9.884 -3.496 3.271 1.00 98.38 152 LEU A N 1
ATOM 1191 C CA . LEU A 1 152 ? -9.289 -2.672 2.220 1.00 98.38 152 LEU A CA 1
ATOM 1192 C C . LEU A 1 152 ? -10.388 -2.077 1.349 1.00 98.38 152 LEU A C 1
ATOM 1194 O O . LEU A 1 152 ? -11.332 -2.767 0.980 1.00 98.38 152 LEU A O 1
ATOM 1198 N N . HIS A 1 153 ? -10.221 -0.815 0.958 1.00 98.00 153 HIS A N 1
ATOM 1199 C CA . HIS A 1 153 ? -11.084 -0.149 -0.012 1.00 98.00 153 HIS A CA 1
ATOM 1200 C C . HIS A 1 153 ? -10.221 0.549 -1.063 1.00 98.00 153 HIS A C 1
ATOM 1202 O O . HIS A 1 153 ? -9.619 1.589 -0.788 1.00 98.00 153 HIS A O 1
ATOM 1208 N N . LEU A 1 154 ? -10.177 0.005 -2.278 1.00 97.62 154 LEU A N 1
ATOM 1209 C CA . LEU A 1 154 ? -9.374 0.543 -3.371 1.00 97.62 154 LEU A CA 1
ATOM 1210 C C . LEU A 1 154 ? -10.273 1.087 -4.480 1.00 97.62 154 LEU A C 1
ATOM 1212 O O . LEU A 1 154 ? -11.064 0.365 -5.078 1.00 97.62 154 LEU A O 1
ATOM 1216 N N . ARG A 1 155 ? -10.130 2.383 -4.773 1.00 96.88 155 ARG A N 1
ATOM 1217 C CA . ARG A 1 155 ? -10.783 3.058 -5.903 1.00 96.88 155 ARG A CA 1
ATOM 1218 C C . ARG A 1 155 ? -10.033 2.742 -7.195 1.00 96.88 155 ARG A C 1
ATOM 1220 O O . ARG A 1 155 ? -9.097 3.456 -7.542 1.00 96.88 155 ARG A O 1
ATOM 1227 N N . THR A 1 156 ? -10.449 1.697 -7.901 1.00 93.50 156 THR A N 1
ATOM 1228 C CA . THR A 1 156 ? -9.744 1.207 -9.099 1.00 93.50 156 THR A CA 1
ATOM 1229 C C . THR A 1 156 ? -9.713 2.240 -10.227 1.00 93.50 156 THR A C 1
ATOM 1231 O O . THR A 1 156 ? -8.693 2.405 -10.877 1.00 93.50 156 THR A O 1
ATOM 1234 N N . HIS A 1 157 ? -10.763 3.052 -10.371 1.00 92.88 157 HIS A N 1
ATOM 1235 C CA . HIS A 1 157 ? -10.825 4.161 -11.338 1.00 92.88 157 HIS A CA 1
ATOM 1236 C C . HIS A 1 157 ? -9.785 5.285 -11.130 1.00 92.88 157 HIS A C 1
ATOM 1238 O O . HIS A 1 157 ? -9.641 6.142 -11.994 1.00 92.88 157 HIS A O 1
ATOM 1244 N N . HIS A 1 158 ? -9.078 5.325 -9.994 1.00 95.94 158 HIS A N 1
ATOM 1245 C CA . HIS A 1 158 ? -7.968 6.263 -9.770 1.00 95.94 158 HIS A CA 1
ATOM 1246 C C . HIS A 1 158 ? -6.598 5.668 -10.142 1.00 95.94 158 HIS A C 1
ATOM 1248 O O . HIS A 1 158 ? -5.586 6.365 -10.048 1.00 95.94 158 HIS A O 1
ATOM 1254 N N . ILE A 1 159 ? -6.537 4.390 -10.524 1.00 95.81 159 ILE A N 1
ATOM 1255 C CA . ILE A 1 159 ? -5.297 3.732 -10.935 1.00 95.81 159 ILE A CA 1
ATOM 1256 C C . ILE A 1 159 ? -4.931 4.220 -12.337 1.00 95.81 159 ILE A C 1
ATOM 1258 O O . ILE A 1 159 ? -5.723 4.114 -13.270 1.00 95.81 159 ILE A O 1
ATOM 1262 N N . ARG A 1 160 ? -3.723 4.776 -12.477 1.00 96.38 160 ARG A N 1
ATOM 1263 C CA . ARG A 1 160 ? -3.215 5.268 -13.766 1.00 96.38 160 ARG A CA 1
ATOM 1264 C C . ARG A 1 160 ? -2.361 4.242 -14.503 1.00 96.38 160 ARG A C 1
ATOM 1266 O O . ARG A 1 160 ? -2.417 4.208 -15.732 1.00 96.38 160 ARG A O 1
ATOM 1273 N N . GLU A 1 161 ? -1.555 3.496 -13.751 1.00 96.50 161 GLU A N 1
ATOM 1274 C CA . GLU A 1 161 ? -0.641 2.457 -14.224 1.00 96.50 161 GLU A CA 1
ATOM 1275 C C . GLU A 1 161 ? -0.524 1.371 -13.151 1.00 96.50 161 GLU A C 1
ATOM 1277 O O . GLU A 1 161 ? -0.465 1.684 -11.955 1.00 96.50 161 GLU A O 1
ATOM 1282 N N . VAL A 1 162 ? -0.433 0.115 -13.584 1.00 97.94 162 VAL A N 1
ATOM 1283 C CA . VAL A 1 162 ? -0.123 -1.045 -12.746 1.00 97.94 162 VAL A CA 1
ATOM 1284 C C . VAL A 1 162 ? 1.158 -1.663 -13.279 1.00 97.94 162 VAL A C 1
ATOM 1286 O O . VAL A 1 162 ? 1.295 -1.861 -14.479 1.00 97.94 162 VAL A O 1
ATOM 1289 N N . TRP A 1 163 ? 2.099 -1.956 -12.390 1.00 97.94 163 TRP A N 1
ATOM 1290 C CA . TRP A 1 163 ? 3.394 -2.514 -12.758 1.00 97.94 163 TRP A CA 1
ATOM 1291 C C . TRP A 1 163 ? 3.638 -3.789 -11.968 1.00 97.94 163 TRP A C 1
ATOM 1293 O O . TRP A 1 163 ? 3.519 -3.783 -10.739 1.00 97.94 163 TRP A O 1
ATOM 1303 N N . ALA A 1 164 ? 4.025 -4.853 -12.660 1.00 97.62 164 ALA A N 1
ATOM 1304 C CA . ALA A 1 164 ? 4.745 -5.944 -12.028 1.00 97.62 164 ALA A CA 1
ATOM 1305 C C . ALA A 1 164 ? 6.224 -5.563 -11.959 1.00 97.62 164 ALA A C 1
ATOM 1307 O O . ALA A 1 164 ? 6.769 -4.981 -12.896 1.00 97.62 164 ALA A O 1
ATOM 1308 N N . VAL A 1 165 ? 6.851 -5.828 -10.812 1.00 97.06 165 VAL A N 1
ATOM 1309 C CA . VAL A 1 165 ? 8.210 -5.366 -10.522 1.00 97.06 165 VAL A CA 1
ATOM 1310 C C . VAL A 1 165 ? 8.989 -6.478 -9.846 1.00 97.06 165 VAL A C 1
ATOM 1312 O O . VAL A 1 165 ? 8.600 -6.953 -8.779 1.00 97.06 165 VAL A O 1
ATOM 1315 N N . ARG A 1 166 ? 10.129 -6.830 -10.431 1.00 96.50 166 ARG A N 1
ATOM 1316 C CA . ARG A 1 166 ? 11.085 -7.799 -9.913 1.00 96.50 166 ARG A CA 1
ATOM 1317 C C . ARG A 1 166 ? 12.319 -7.072 -9.386 1.00 96.50 166 ARG A C 1
ATOM 1319 O O . ARG A 1 166 ? 12.899 -6.209 -10.048 1.00 96.50 166 ARG A O 1
ATOM 1326 N N . LYS A 1 167 ? 12.732 -7.398 -8.163 1.00 95.50 167 LYS A N 1
ATOM 1327 C CA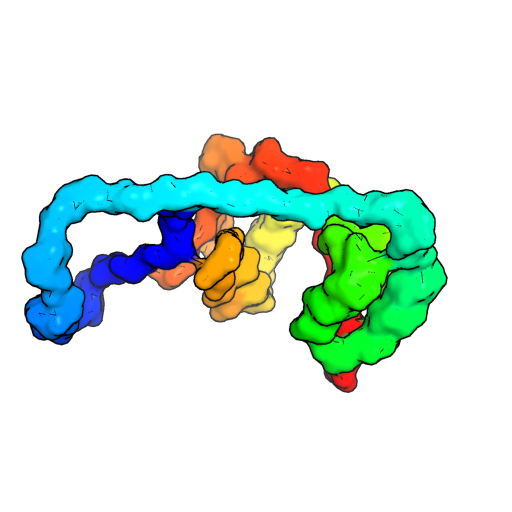 . LYS A 1 167 ? 13.920 -6.809 -7.529 1.00 95.50 167 LYS A CA 1
ATOM 1328 C C . LYS A 1 167 ? 14.795 -7.934 -6.998 1.00 95.50 167 LYS A C 1
ATOM 1330 O O . LYS A 1 167 ? 14.276 -8.740 -6.233 1.00 95.50 167 LYS A O 1
ATOM 1335 N N . PRO A 1 168 ? 16.081 -8.006 -7.378 1.00 94.81 168 PRO A N 1
ATOM 1336 C CA . PRO A 1 168 ? 16.970 -8.986 -6.785 1.00 94.81 168 PRO A CA 1
ATOM 1337 C C . PRO A 1 168 ? 17.097 -8.764 -5.279 1.00 94.81 168 PRO A C 1
ATOM 1339 O O . PRO A 1 168 ? 17.115 -7.638 -4.772 1.00 94.81 168 PRO A O 1
ATOM 1342 N N . THR A 1 169 ? 17.178 -9.881 -4.577 1.00 93.25 169 THR A N 1
ATOM 1343 C CA . THR A 1 169 ? 17.466 -9.995 -3.155 1.00 93.25 169 THR A CA 1
ATOM 1344 C C . THR A 1 169 ? 18.543 -11.060 -2.964 1.00 93.25 169 THR A C 1
ATOM 1346 O O . THR A 1 169 ? 18.891 -11.785 -3.898 1.00 93.25 169 THR A O 1
ATOM 1349 N N . ARG A 1 170 ? 19.076 -11.192 -1.747 1.00 88.88 170 ARG A N 1
ATOM 1350 C CA . ARG A 1 170 ? 19.997 -12.296 -1.423 1.00 88.88 170 ARG A CA 1
ATOM 1351 C C . ARG A 1 170 ? 19.367 -13.681 -1.603 1.00 88.88 170 ARG A C 1
ATOM 1353 O O . ARG A 1 170 ? 20.103 -14.628 -1.856 1.00 88.88 170 ARG A O 1
ATOM 1360 N N . ASP A 1 171 ? 18.043 -13.772 -1.512 1.00 88.31 171 ASP A N 1
ATOM 1361 C CA . ASP A 1 171 ? 17.293 -15.029 -1.545 1.00 88.31 171 ASP A CA 1
ATOM 1362 C C . ASP A 1 171 ? 16.696 -15.338 -2.932 1.00 88.31 171 ASP A C 1
ATOM 1364 O O . ASP A 1 171 ? 15.995 -16.333 -3.099 1.00 88.31 171 ASP A O 1
ATOM 1368 N N . GLY A 1 172 ? 16.978 -14.504 -3.941 1.00 84.56 172 GLY A N 1
ATOM 1369 C CA . GLY A 1 172 ? 16.455 -14.647 -5.301 1.00 84.56 172 GLY A CA 1
ATOM 1370 C C . GLY A 1 172 ? 15.696 -13.412 -5.782 1.00 84.56 172 GLY A C 1
ATOM 1371 O O . GLY A 1 172 ? 16.047 -12.280 -5.436 1.00 84.56 172 GLY A O 1
ATOM 1372 N N . HIS A 1 173 ? 14.674 -13.638 -6.606 1.00 70.38 173 HIS A N 1
ATOM 1373 C CA . HIS A 1 173 ? 13.850 -12.614 -7.251 1.00 70.38 173 HIS A CA 1
ATOM 1374 C C . HIS A 1 173 ? 12.371 -12.765 -6.914 1.00 70.38 173 HIS A C 1
ATOM 1376 O O . HIS A 1 173 ? 11.914 -13.926 -6.845 1.00 70.38 173 HIS A O 1
#